Protein AF-A0A959XL73-F1 (afdb_monomer_lite)

Radius of gyration: 40.63 Å; chains: 1; bounding box: 77×22×110 Å

Foldseek 3Di:
DEDACDPQFPGHDPPHPHYPPPGAHEDCCDPQFPGHDPRHPYHPPPGQHADACDPQFPGHDPSHPYHPVNGHNPPLEDACDPQFPGHDPSRPHYPPNGAHADDCDPQFPRHDPRGPYHPVPGHNPLQPPLQCPVPPQANEVVSVVQLVVCAQPAADHSQPSVPPRGSYVVSVVVSVVRHGDGRD

Sequence (184 aa):
CAGCTDSSACNFNSIATLEDGSCTYPGCTDSTACNYNSTAGCDDGSCIAAGCTNSTACNYNAAAGCDDGSCEFVSCAGCTDSSACNFNSIATLEDGSCTYPGCMDSTACNYDSTAACDDGSCEFTSCVCLGDFDFSGNIDVQDLLIFLGNYGCTGTCLGDLNNDGVTNAADMLMFLGLFGQSCN

Structure (mmCIF, N/CA/C/O backbone):
data_AF-A0A959XL73-F1
#
_entry.id   AF-A0A959XL73-F1
#
loop_
_atom_site.group_PDB
_atom_site.id
_atom_site.type_symbol
_atom_site.label_atom_id
_atom_site.label_alt_id
_atom_site.label_comp_id
_atom_site.label_asym_id
_atom_site.label_entity_id
_atom_site.label_seq_id
_atom_site.pdbx_PDB_ins_code
_atom_site.Cartn_x
_atom_site.Cartn_y
_atom_site.Cartn_z
_atom_site.occupancy
_atom_site.B_iso_or_equiv
_atom_site.auth_seq_id
_atom_site.auth_comp_id
_atom_site.auth_asym_id
_atom_site.auth_atom_id
_atom_site.pdbx_PDB_model_num
ATOM 1 N N . CYS A 1 1 ? 33.927 6.990 -60.243 1.00 81.50 1 CYS A N 1
ATOM 2 C CA . CYS A 1 1 ? 33.135 7.939 -59.429 1.00 81.50 1 CYS A CA 1
ATOM 3 C C . CYS A 1 1 ? 33.606 7.849 -57.983 1.00 81.50 1 CYS A C 1
ATOM 5 O O . CYS A 1 1 ? 34.061 6.772 -57.605 1.00 81.50 1 CYS A O 1
ATOM 7 N N . ALA A 1 2 ? 33.557 8.946 -57.224 1.00 92.25 2 ALA A N 1
ATOM 8 C CA . ALA A 1 2 ? 33.875 8.935 -55.795 1.00 92.25 2 ALA A CA 1
ATOM 9 C C . ALA A 1 2 ? 32.629 8.547 -54.972 1.00 92.25 2 ALA A C 1
ATOM 11 O O . ALA A 1 2 ? 31.513 8.816 -55.426 1.00 92.25 2 ALA A O 1
ATOM 12 N N . GLY A 1 3 ? 32.815 7.862 -53.846 1.00 94.69 3 GLY A N 1
ATOM 13 C CA . GLY A 1 3 ? 31.748 7.391 -52.954 1.00 94.69 3 GLY A CA 1
ATOM 14 C C . GLY A 1 3 ? 32.263 6.342 -51.965 1.00 94.69 3 GLY A C 1
ATOM 15 O O . GLY A 1 3 ? 33.412 5.918 -52.081 1.00 94.69 3 GLY A O 1
ATOM 16 N N . CYS A 1 4 ? 31.412 5.888 -51.041 1.00 96.75 4 CYS A N 1
ATOM 17 C CA . CYS A 1 4 ? 31.776 4.825 -50.103 1.00 96.75 4 CYS A CA 1
ATOM 18 C C . CYS A 1 4 ? 32.044 3.491 -50.826 1.00 96.75 4 CYS A C 1
ATOM 20 O O . CYS A 1 4 ? 31.161 2.969 -51.516 1.00 96.75 4 CYS A O 1
ATOM 22 N N . THR A 1 5 ? 33.245 2.930 -50.667 1.00 96.00 5 THR A N 1
ATOM 23 C CA . THR A 1 5 ? 33.665 1.640 -51.257 1.00 96.00 5 THR A CA 1
ATOM 24 C C . THR A 1 5 ? 33.693 0.487 -50.241 1.00 96.00 5 THR A C 1
ATOM 26 O O . THR A 1 5 ? 33.908 -0.660 -50.635 1.00 96.00 5 THR A O 1
ATOM 29 N N . ASP A 1 6 ? 33.406 0.744 -48.959 1.00 95.94 6 ASP A N 1
ATOM 30 C CA . ASP A 1 6 ? 33.273 -0.291 -47.927 1.00 95.94 6 ASP A CA 1
ATOM 31 C C . ASP A 1 6 ? 31.924 -1.027 -48.030 1.00 95.94 6 ASP A C 1
ATOM 33 O O . ASP A 1 6 ? 30.863 -0.447 -47.813 1.00 95.94 6 ASP A O 1
ATOM 37 N N . SER A 1 7 ? 31.961 -2.333 -48.319 1.00 95.44 7 SER A N 1
ATOM 38 C CA . SER A 1 7 ? 30.770 -3.189 -48.441 1.00 95.44 7 SER A CA 1
ATOM 39 C C . SER A 1 7 ? 29.967 -3.380 -47.149 1.00 95.44 7 SER A C 1
ATOM 41 O O . SER A 1 7 ? 28.844 -3.874 -47.207 1.00 95.44 7 SER A O 1
ATOM 43 N N . SER A 1 8 ? 30.543 -3.047 -45.992 1.00 94.75 8 SER A N 1
ATOM 44 C CA . SER A 1 8 ? 29.868 -3.098 -44.690 1.00 94.75 8 SER A CA 1
ATOM 45 C C . SER A 1 8 ? 29.130 -1.801 -44.338 1.00 94.75 8 SER A C 1
ATOM 47 O O . SER A 1 8 ? 28.352 -1.783 -43.385 1.00 94.75 8 SER A O 1
ATOM 49 N N . ALA A 1 9 ? 29.343 -0.725 -45.102 1.00 96.50 9 ALA A N 1
ATOM 50 C CA . ALA A 1 9 ? 28.687 0.556 -44.886 1.00 96.50 9 ALA A CA 1
ATOM 51 C C . ALA A 1 9 ? 27.252 0.573 -45.438 1.00 96.50 9 ALA A C 1
ATOM 53 O O . ALA A 1 9 ? 26.938 -0.012 -46.476 1.00 96.50 9 ALA A O 1
ATOM 54 N N . CYS A 1 10 ? 26.383 1.335 -44.780 1.00 96.44 10 CYS A N 1
ATOM 55 C CA . CYS A 1 10 ? 24.978 1.505 -45.146 1.00 96.44 10 CYS A CA 1
ATOM 56 C C . CYS A 1 10 ? 24.791 2.161 -46.520 1.00 96.44 10 CYS A C 1
ATOM 58 O O . CYS A 1 10 ? 23.829 1.879 -47.230 1.00 96.44 10 CYS A O 1
ATOM 60 N N . ASN A 1 11 ? 25.709 3.050 -46.899 1.00 95.31 11 ASN A N 1
ATOM 61 C CA . ASN A 1 11 ? 25.710 3.759 -48.175 1.00 95.31 11 ASN A CA 1
ATOM 62 C C . ASN A 1 11 ? 26.761 3.211 -49.155 1.00 95.31 11 ASN A C 1
ATOM 64 O O . ASN A 1 11 ? 27.248 3.961 -50.006 1.00 95.31 11 ASN A O 1
ATOM 68 N N . PHE A 1 12 ? 27.104 1.920 -49.045 1.00 96.25 12 PHE A N 1
ATOM 69 C CA . PHE A 1 12 ? 28.017 1.252 -49.969 1.00 96.25 12 PHE A CA 1
ATOM 70 C C . PHE A 1 12 ? 27.602 1.467 -51.429 1.00 96.25 12 PHE A C 1
ATOM 72 O O . PHE A 1 12 ? 26.469 1.189 -51.833 1.00 96.25 12 PHE A O 1
ATOM 79 N N . ASN A 1 13 ? 28.552 1.915 -52.247 1.00 95.81 13 ASN A N 1
ATOM 80 C CA . ASN A 1 13 ? 28.351 2.136 -53.665 1.00 95.81 13 ASN A CA 1
ATOM 81 C C . ASN A 1 13 ? 29.238 1.195 -54.493 1.00 95.81 13 ASN A C 1
ATOM 83 O O . ASN A 1 13 ? 30.419 1.453 -54.709 1.00 95.81 13 ASN A O 1
ATOM 87 N N . SER A 1 14 ? 28.631 0.146 -55.052 1.00 95.62 14 SER A N 1
ATOM 88 C CA . SER A 1 14 ? 29.331 -0.856 -55.876 1.00 95.62 14 SER A CA 1
ATOM 89 C C . SER A 1 14 ? 29.999 -0.317 -57.152 1.00 95.62 14 SER A C 1
ATOM 91 O O . SER A 1 14 ? 30.824 -1.014 -57.740 1.00 95.62 14 SER A O 1
ATOM 93 N N . ILE A 1 15 ? 29.669 0.906 -57.589 1.00 94.19 15 ILE A N 1
ATOM 94 C CA . ILE A 1 15 ? 30.305 1.570 -58.740 1.00 94.19 15 ILE A CA 1
ATOM 95 C C . ILE A 1 15 ? 31.307 2.664 -58.327 1.00 94.19 15 ILE A C 1
ATOM 97 O O . ILE A 1 15 ? 31.910 3.309 -59.194 1.00 94.19 15 ILE A O 1
ATOM 101 N N . ALA A 1 16 ? 31.481 2.913 -57.025 1.00 94.12 16 ALA A N 1
ATOM 102 C CA . ALA A 1 16 ? 32.514 3.810 -56.526 1.00 94.12 16 ALA A CA 1
ATOM 103 C C . ALA A 1 16 ? 33.889 3.136 -56.634 1.00 94.12 16 ALA A C 1
ATOM 105 O O . ALA A 1 16 ? 34.069 1.969 -56.302 1.00 94.12 16 ALA A O 1
ATOM 106 N N . THR A 1 17 ? 34.869 3.885 -57.137 1.00 92.75 17 THR A N 1
ATOM 107 C CA . THR A 1 17 ? 36.252 3.408 -57.334 1.00 92.75 17 THR A CA 1
ATOM 108 C C . THR A 1 17 ? 37.264 4.231 -56.537 1.0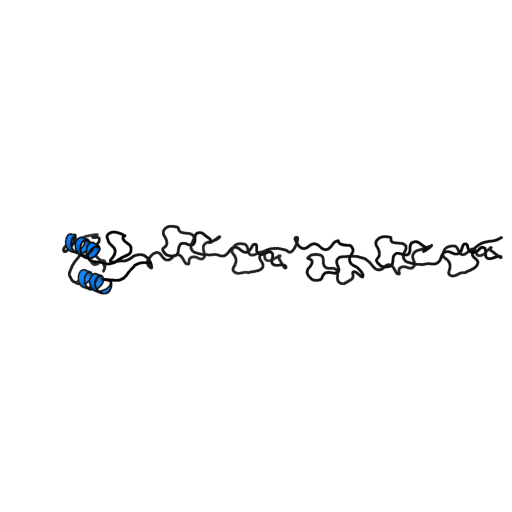0 92.75 17 THR A C 1
ATOM 110 O O . THR A 1 17 ? 38.463 3.990 -56.638 1.00 92.75 17 THR A O 1
ATOM 113 N N . LEU A 1 18 ? 36.796 5.254 -55.818 1.00 94.25 18 LEU A N 1
ATOM 114 C CA . LEU A 1 18 ? 37.594 6.159 -55.001 1.00 94.25 18 LEU A CA 1
ATOM 115 C C . LEU A 1 18 ? 36.801 6.483 -53.732 1.00 94.25 18 LEU A C 1
ATOM 117 O O . LEU A 1 18 ? 35.726 7.072 -53.837 1.00 94.25 18 LEU A O 1
ATOM 121 N N . GLU A 1 19 ? 37.350 6.122 -52.573 1.00 95.75 19 GLU A N 1
ATOM 122 C CA . GLU A 1 19 ? 36.799 6.498 -51.267 1.00 95.75 19 GLU A CA 1
ATOM 123 C C . GLU A 1 19 ? 36.799 8.015 -51.085 1.00 95.75 19 GLU A C 1
ATOM 125 O O . GLU A 1 19 ? 37.829 8.667 -51.274 1.00 95.75 19 GLU A O 1
ATOM 130 N N . ASP A 1 20 ? 35.657 8.571 -50.688 1.00 95.31 20 ASP A N 1
ATOM 131 C CA . ASP A 1 20 ? 35.490 10.002 -50.402 1.00 95.31 20 ASP A CA 1
ATOM 132 C C . ASP A 1 20 ? 35.226 10.308 -48.920 1.00 95.31 20 ASP A C 1
ATOM 134 O O . ASP A 1 20 ? 35.016 11.465 -48.556 1.00 95.31 20 ASP A O 1
ATOM 138 N N . GLY A 1 21 ? 35.254 9.285 -48.059 1.00 92.81 21 GLY A N 1
ATOM 139 C CA . GLY A 1 21 ? 34.979 9.423 -46.629 1.00 92.81 21 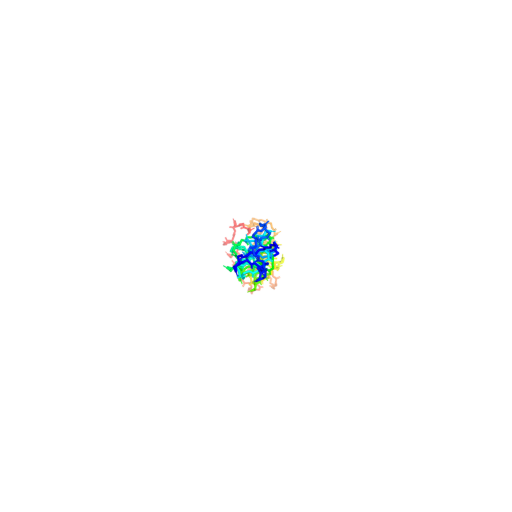GLY A CA 1
ATOM 140 C C . GLY A 1 21 ? 33.497 9.602 -46.292 1.00 92.81 21 GLY A C 1
ATOM 141 O O . GLY A 1 21 ? 33.181 9.912 -45.147 1.00 92.81 21 GLY A O 1
ATOM 142 N N . SER A 1 22 ? 32.585 9.403 -47.251 1.00 94.12 22 SER A N 1
ATOM 143 C CA . SER A 1 22 ? 31.138 9.498 -47.020 1.00 94.12 22 SER A CA 1
ATOM 144 C C . SER A 1 22 ? 30.527 8.277 -46.325 1.00 94.12 22 SER A C 1
ATOM 146 O O . SER A 1 22 ? 29.327 8.296 -46.059 1.00 94.12 22 SER A O 1
ATOM 148 N N . CYS A 1 23 ? 31.295 7.215 -46.053 1.00 95.44 23 CYS A N 1
ATOM 149 C CA . CYS A 1 23 ? 30.774 5.981 -45.462 1.00 95.44 23 CYS A CA 1
ATOM 150 C C . CYS A 1 23 ? 30.049 6.231 -44.133 1.00 95.44 23 CYS A C 1
ATOM 152 O O . CYS A 1 23 ? 30.618 6.787 -43.193 1.00 95.44 23 CYS A O 1
ATOM 154 N N . THR A 1 24 ? 28.807 5.765 -44.045 1.00 96.06 24 THR A N 1
ATOM 155 C CA . THR A 1 24 ? 28.037 5.684 -42.805 1.00 96.06 24 THR A CA 1
ATOM 156 C C . THR A 1 24 ? 27.865 4.221 -42.428 1.00 96.06 24 THR A C 1
ATOM 158 O O . THR A 1 24 ? 27.573 3.379 -43.278 1.00 96.06 24 THR A O 1
ATOM 161 N N . TYR A 1 25 ? 28.080 3.897 -41.156 1.00 96.69 25 TYR A N 1
ATOM 162 C CA . TYR A 1 25 ? 28.091 2.511 -40.690 1.00 96.69 25 TYR A CA 1
ATOM 163 C C . TYR A 1 25 ? 26.795 2.146 -39.964 1.00 96.69 25 TYR A C 1
ATOM 165 O O . TYR A 1 25 ? 26.103 3.046 -39.469 1.00 96.69 25 TYR A O 1
ATOM 173 N N . PRO A 1 26 ? 26.458 0.846 -39.906 1.00 97.31 26 PRO A N 1
ATOM 174 C CA . PRO A 1 26 ? 25.305 0.381 -39.154 1.00 97.31 26 PRO A CA 1
ATOM 175 C C . PRO A 1 26 ? 25.439 0.668 -37.651 1.00 97.31 26 PRO A C 1
ATOM 177 O O . PRO A 1 26 ? 26.544 0.730 -37.107 1.00 97.31 26 PRO A O 1
ATOM 180 N N . GLY A 1 27 ? 24.306 0.856 -36.986 1.00 97.44 27 GLY A N 1
ATOM 181 C CA . GLY A 1 27 ? 24.195 1.042 -35.541 1.00 97.44 27 GLY A CA 1
ATOM 182 C C . GLY A 1 27 ? 22.758 1.382 -35.163 1.00 97.44 27 GLY A C 1
ATOM 183 O O . GLY A 1 27 ? 21.941 1.644 -36.041 1.00 97.44 27 GLY A O 1
ATOM 184 N N . CYS A 1 28 ? 22.439 1.430 -33.871 1.00 97.94 28 CYS A N 1
ATOM 185 C CA . CYS A 1 28 ? 21.073 1.738 -33.461 1.00 97.94 28 CYS A CA 1
ATOM 186 C C . CYS A 1 28 ? 20.641 3.153 -33.889 1.00 97.94 28 CYS A C 1
ATOM 188 O O . CYS A 1 28 ? 21.206 4.151 -33.432 1.00 97.94 28 CYS A O 1
ATOM 190 N N . THR A 1 29 ? 19.603 3.241 -34.724 1.00 97.19 29 THR A N 1
ATOM 191 C CA . THR A 1 29 ? 19.049 4.519 -35.207 1.00 97.19 29 THR A CA 1
ATOM 192 C C . THR A 1 29 ? 17.834 5.008 -34.415 1.00 97.19 29 THR A C 1
ATOM 194 O O . THR A 1 29 ? 17.337 6.100 -34.684 1.00 97.19 29 THR A O 1
ATOM 197 N N . ASP A 1 30 ? 17.326 4.221 -33.462 1.00 96.38 30 ASP A N 1
ATOM 198 C CA . ASP A 1 30 ? 16.198 4.619 -32.613 1.00 96.38 30 ASP A CA 1
ATOM 199 C C . ASP A 1 30 ? 16.662 5.604 -31.534 1.00 96.38 30 ASP A C 1
ATOM 201 O O . ASP A 1 30 ? 17.424 5.246 -30.639 1.00 96.38 30 ASP A O 1
ATOM 205 N N . SER A 1 31 ? 16.177 6.847 -31.597 1.00 95.62 31 SER A N 1
ATOM 206 C CA . SER A 1 31 ? 16.530 7.911 -30.648 1.00 95.62 31 SER A CA 1
ATOM 207 C C . SER A 1 31 ? 16.072 7.665 -29.210 1.00 95.62 31 SER A C 1
ATOM 209 O O . SER A 1 31 ? 16.502 8.385 -28.312 1.00 95.62 31 SER A O 1
ATOM 211 N N . THR A 1 32 ? 15.169 6.707 -28.995 1.00 93.75 32 THR A N 1
ATOM 212 C CA . THR A 1 32 ? 14.668 6.327 -27.668 1.00 93.75 32 THR A CA 1
ATOM 213 C C . THR A 1 32 ? 15.428 5.147 -27.060 1.00 93.75 32 THR A C 1
ATOM 215 O O . THR A 1 32 ? 15.257 4.857 -25.880 1.00 93.75 32 THR A O 1
ATOM 218 N N . ALA A 1 33 ? 16.291 4.481 -27.832 1.00 96.44 33 ALA A N 1
ATOM 219 C CA . ALA A 1 33 ? 17.076 3.350 -27.361 1.00 96.44 33 ALA A CA 1
ATOM 220 C C . ALA A 1 33 ? 18.297 3.785 -26.536 1.00 96.44 33 ALA A C 1
ATOM 222 O O . ALA A 1 33 ? 18.928 4.815 -26.782 1.00 96.44 33 ALA A O 1
ATOM 223 N N . CYS A 1 34 ? 18.704 2.932 -25.599 1.00 96.69 34 CYS A N 1
ATOM 224 C CA . CYS A 1 34 ? 19.805 3.193 -24.670 1.00 96.69 34 CYS A CA 1
ATOM 225 C C . CYS A 1 34 ? 21.169 3.361 -25.346 1.00 96.69 34 CYS A C 1
ATOM 227 O O . CYS A 1 34 ? 22.053 4.041 -24.831 1.00 96.69 34 CYS A O 1
ATOM 229 N N . ASN A 1 35 ? 21.353 2.711 -26.491 1.00 96.25 35 ASN A N 1
ATOM 230 C CA . ASN A 1 35 ? 22.566 2.751 -27.298 1.00 96.25 35 ASN A CA 1
ATOM 231 C C . ASN A 1 35 ? 22.352 3.505 -28.617 1.00 96.25 35 ASN A C 1
ATOM 233 O O . ASN A 1 35 ? 23.039 3.206 -29.596 1.00 96.25 35 ASN A O 1
ATOM 237 N N . TYR A 1 36 ? 21.413 4.459 -28.648 1.00 97.00 36 TYR A N 1
ATOM 238 C CA . TYR A 1 36 ? 21.198 5.320 -29.805 1.00 97.00 36 TYR A CA 1
ATOM 239 C C . TYR A 1 36 ? 22.520 5.908 -30.309 1.00 97.00 36 TYR A C 1
ATOM 241 O O . TYR A 1 36 ? 23.260 6.563 -29.568 1.00 97.00 36 TYR A O 1
ATOM 249 N N . ASN A 1 37 ? 22.795 5.707 -31.594 1.00 97.31 37 ASN A N 1
ATOM 250 C CA . ASN A 1 37 ? 23.939 6.281 -32.271 1.00 97.31 37 ASN A CA 1
ATOM 251 C C . ASN A 1 37 ? 23.459 7.267 -33.339 1.00 97.31 37 ASN A C 1
ATOM 253 O O . ASN A 1 37 ? 23.077 6.883 -34.441 1.00 97.31 37 ASN A O 1
ATOM 257 N N . SER A 1 38 ? 23.575 8.563 -33.047 1.00 96.88 38 SER A N 1
ATOM 258 C CA . SER A 1 38 ? 23.193 9.639 -33.971 1.00 96.88 38 SER A CA 1
ATOM 259 C C . SER A 1 38 ? 24.029 9.712 -35.254 1.00 96.88 38 SER A C 1
ATOM 261 O O . SER A 1 38 ? 23.672 10.448 -36.172 1.00 96.88 38 SER A O 1
ATOM 263 N N . THR A 1 39 ? 25.139 8.973 -35.322 1.00 95.00 39 THR A N 1
ATOM 264 C CA . THR A 1 39 ? 26.005 8.875 -36.507 1.00 95.00 39 THR A CA 1
ATOM 265 C C . THR A 1 39 ? 25.756 7.613 -37.341 1.00 95.00 39 THR A C 1
ATOM 267 O O . THR A 1 39 ? 26.362 7.466 -38.403 1.00 95.00 39 THR A O 1
ATOM 270 N N . ALA A 1 40 ? 24.876 6.710 -36.891 1.00 96.56 40 ALA A N 1
ATOM 271 C CA . ALA A 1 40 ? 24.534 5.498 -37.629 1.00 96.56 40 ALA A CA 1
ATOM 272 C C . ALA A 1 40 ? 23.791 5.827 -38.936 1.00 96.56 40 ALA A C 1
ATOM 274 O O . ALA A 1 40 ? 22.888 6.664 -38.968 1.00 96.56 40 ALA A O 1
ATOM 275 N N . GLY A 1 41 ? 24.178 5.160 -40.026 1.00 95.19 41 GLY A N 1
ATOM 276 C CA . GLY A 1 41 ? 23.576 5.348 -41.352 1.00 95.19 41 GLY A CA 1
ATOM 277 C C . GLY A 1 41 ? 22.358 4.468 -41.627 1.00 95.19 41 GLY A C 1
ATOM 278 O O . GLY A 1 41 ? 21.573 4.764 -42.527 1.00 95.19 41 GLY A O 1
ATOM 279 N N . CYS A 1 42 ? 22.226 3.372 -40.887 1.00 95.81 42 CYS A N 1
ATOM 280 C CA . CYS A 1 42 ? 21.158 2.390 -40.987 1.00 95.81 42 CYS A CA 1
ATOM 281 C C . CYS A 1 42 ? 21.117 1.555 -39.705 1.00 95.81 42 CYS A C 1
ATOM 283 O O . CYS A 1 42 ? 22.142 1.398 -39.040 1.00 95.81 42 CYS A O 1
ATOM 285 N N . ASP A 1 43 ? 19.937 1.033 -39.377 1.00 97.38 43 ASP A N 1
ATOM 286 C CA . ASP A 1 43 ? 19.750 0.183 -38.205 1.00 97.38 43 ASP A CA 1
ATOM 287 C C . ASP A 1 43 ? 20.394 -1.193 -38.408 1.00 97.38 43 ASP A C 1
ATOM 289 O O . ASP A 1 43 ? 20.224 -1.825 -39.454 1.00 97.38 43 ASP A O 1
ATOM 293 N N . ASP A 1 44 ? 21.115 -1.661 -37.394 1.00 96.44 44 ASP A N 1
ATOM 294 C CA . ASP A 1 44 ? 21.707 -3.000 -37.338 1.00 96.44 44 ASP A CA 1
ATOM 295 C C . ASP A 1 44 ? 20.935 -3.959 -36.419 1.00 96.44 44 ASP A C 1
ATOM 297 O O . ASP A 1 44 ? 21.334 -5.113 -36.253 1.00 96.44 44 ASP A O 1
ATOM 301 N N . GLY A 1 45 ? 19.833 -3.497 -35.819 1.00 95.81 45 GLY A N 1
ATOM 302 C CA . GLY A 1 45 ? 19.044 -4.267 -34.862 1.00 95.81 45 GLY A CA 1
ATOM 303 C C . GLY A 1 45 ? 19.706 -4.394 -33.488 1.00 95.81 45 GLY A C 1
ATOM 304 O O . GLY A 1 45 ? 19.239 -5.180 -32.664 1.00 95.81 45 GLY A O 1
ATOM 305 N N . SER A 1 46 ? 20.778 -3.638 -33.216 1.00 96.00 46 SER A N 1
ATOM 306 C CA . SER A 1 46 ? 21.442 -3.613 -31.906 1.00 96.00 46 SER A CA 1
ATOM 307 C C . SER A 1 46 ? 20.715 -2.756 -30.871 1.00 96.00 46 SER A C 1
ATOM 309 O O . SER A 1 46 ? 21.176 -2.686 -29.731 1.00 96.00 46 SER A O 1
ATOM 311 N N . CYS A 1 47 ? 19.621 -2.080 -31.237 1.00 96.69 47 CYS A N 1
ATOM 312 C CA . CYS A 1 47 ? 18.901 -1.184 -30.341 1.00 96.69 47 CYS A CA 1
ATOM 313 C C . CYS A 1 47 ? 18.477 -1.879 -29.042 1.00 96.69 47 CYS A C 1
ATOM 315 O O . CYS A 1 47 ? 17.744 -2.868 -29.033 1.00 96.69 47 CYS A O 1
ATOM 317 N N . ILE A 1 48 ? 18.930 -1.317 -27.928 1.00 96.12 48 ILE A N 1
ATOM 318 C CA . ILE A 1 48 ? 18.582 -1.737 -26.580 1.00 96.12 48 ILE A CA 1
ATOM 319 C C . ILE A 1 48 ? 17.395 -0.890 -26.140 1.00 96.12 48 ILE A C 1
ATOM 321 O O . ILE A 1 48 ? 17.520 0.327 -25.984 1.00 96.12 48 ILE A O 1
ATOM 325 N N . ALA A 1 49 ? 16.249 -1.539 -25.943 1.00 95.75 49 ALA A N 1
ATOM 326 C CA . ALA A 1 49 ? 15.037 -0.870 -25.496 1.00 95.75 49 ALA A CA 1
ATOM 327 C C . ALA A 1 49 ? 15.258 -0.183 -24.140 1.00 95.75 49 ALA A C 1
ATOM 329 O O . ALA A 1 49 ? 15.820 -0.773 -23.209 1.00 95.75 49 ALA A O 1
ATOM 330 N N . ALA A 1 50 ? 14.794 1.058 -24.042 1.00 96.75 50 ALA A N 1
ATOM 331 C CA . ALA A 1 50 ? 14.686 1.764 -22.779 1.00 96.75 50 ALA A CA 1
ATOM 332 C C . ALA A 1 50 ? 13.352 1.428 -22.090 1.00 96.75 50 ALA A C 1
ATOM 334 O O . ALA A 1 50 ? 12.429 0.888 -22.707 1.00 96.75 50 ALA A O 1
ATOM 335 N N . GLY A 1 51 ? 13.274 1.692 -20.793 1.00 97.56 51 GLY A N 1
ATOM 336 C CA . GLY A 1 51 ? 12.081 1.464 -19.985 1.00 97.56 51 GLY A CA 1
ATOM 337 C C . GLY A 1 51 ? 12.406 1.560 -18.502 1.00 97.56 51 GLY A C 1
ATOM 338 O O . GLY A 1 51 ? 13.568 1.686 -18.126 1.00 97.56 51 GLY A O 1
ATOM 339 N N . CYS A 1 52 ? 11.402 1.445 -17.638 1.00 98.12 52 CYS A N 1
ATOM 340 C CA . CYS A 1 52 ? 11.651 1.529 -16.206 1.00 98.12 52 CYS A CA 1
ATOM 341 C C . CYS A 1 52 ? 12.553 0.388 -15.698 1.00 98.12 52 CYS A C 1
ATOM 343 O O . CYS A 1 52 ? 12.158 -0.780 -15.690 1.00 98.12 52 CYS A O 1
ATOM 345 N N . THR A 1 53 ? 13.739 0.730 -15.189 1.00 97.62 53 THR A N 1
ATOM 346 C CA . THR A 1 53 ? 14.686 -0.246 -14.616 1.00 97.62 53 THR A CA 1
ATOM 347 C C . THR A 1 53 ? 14.561 -0.400 -13.100 1.00 97.62 53 THR A C 1
ATOM 349 O O . THR A 1 53 ? 15.274 -1.209 -12.505 1.00 97.62 53 THR A O 1
ATOM 352 N N . ASN A 1 54 ? 13.696 0.379 -12.446 1.00 97.12 54 ASN A N 1
ATOM 353 C CA . ASN A 1 54 ? 13.493 0.289 -11.004 1.00 97.12 54 ASN A CA 1
ATOM 354 C C . ASN A 1 54 ? 12.547 -0.872 -10.662 1.00 97.12 54 ASN A C 1
ATOM 356 O O . ASN A 1 54 ? 11.368 -0.824 -10.995 1.00 97.12 54 ASN A O 1
ATOM 360 N N . SER A 1 55 ? 13.050 -1.883 -9.951 1.00 95.88 55 SER A N 1
ATOM 361 C CA . SER A 1 55 ? 12.283 -3.077 -9.573 1.00 95.88 55 SER A CA 1
ATOM 362 C C . SER A 1 55 ? 11.148 -2.829 -8.580 1.00 95.88 55 SER A C 1
ATOM 364 O O . SER A 1 55 ? 10.327 -3.721 -8.385 1.00 95.88 55 SER A O 1
ATOM 366 N N . THR A 1 56 ? 11.084 -1.653 -7.948 1.00 94.00 56 THR A N 1
ATOM 367 C CA . THR A 1 56 ? 9.968 -1.272 -7.069 1.00 94.00 56 THR A CA 1
ATOM 368 C C . THR A 1 56 ? 8.878 -0.485 -7.794 1.00 94.00 56 THR A C 1
ATOM 370 O O . THR A 1 56 ? 7.875 -0.145 -7.174 1.00 94.00 56 THR A O 1
ATOM 373 N N . ALA A 1 57 ? 9.071 -0.150 -9.073 1.00 97.00 57 ALA A N 1
ATOM 374 C CA . ALA A 1 57 ? 8.056 0.516 -9.876 1.00 97.00 57 ALA A CA 1
ATOM 375 C C . ALA A 1 57 ? 7.010 -0.483 -10.372 1.00 97.00 57 ALA A C 1
ATOM 377 O O . ALA A 1 57 ? 7.311 -1.631 -10.700 1.00 97.00 57 ALA A O 1
ATOM 378 N N . CYS A 1 58 ? 5.779 -0.013 -10.494 1.00 96.62 58 CYS A N 1
ATOM 379 C CA . CYS A 1 58 ? 4.641 -0.803 -10.942 1.00 96.62 58 CYS A CA 1
ATOM 380 C C . CYS A 1 58 ? 4.757 -1.225 -12.417 1.00 96.62 58 CYS A C 1
ATOM 382 O O . CYS A 1 58 ? 4.269 -2.285 -12.805 1.00 96.62 58 CYS A O 1
ATOM 384 N N . ASN A 1 59 ? 5.468 -0.443 -13.231 1.00 96.75 59 ASN A N 1
ATOM 385 C CA . ASN A 1 59 ? 5.772 -0.741 -14.629 1.00 96.75 59 ASN A CA 1
ATOM 386 C C . ASN A 1 59 ? 7.222 -1.212 -14.848 1.00 96.75 59 ASN A C 1
ATOM 388 O O . ASN A 1 59 ? 7.768 -1.021 -15.938 1.00 96.75 59 ASN A O 1
ATOM 392 N N . TYR A 1 60 ? 7.855 -1.802 -13.827 1.00 97.06 60 TYR A N 1
ATOM 393 C CA . TYR A 1 60 ? 9.206 -2.350 -13.943 1.00 97.06 60 TYR A CA 1
ATOM 394 C C . TYR A 1 60 ? 9.344 -3.275 -15.159 1.00 97.06 60 TYR A C 1
ATOM 396 O O . TYR A 1 60 ? 8.585 -4.232 -15.332 1.00 97.06 60 TYR A O 1
ATOM 404 N N . ASN A 1 61 ? 10.365 -3.022 -15.975 1.00 97.12 61 ASN A N 1
ATOM 405 C CA . ASN A 1 61 ? 10.699 -3.834 -17.131 1.00 97.12 61 ASN A CA 1
ATOM 406 C C . ASN A 1 61 ? 12.113 -4.410 -16.987 1.00 97.12 61 ASN A C 1
ATOM 408 O O . ASN A 1 61 ? 13.110 -3.736 -17.234 1.00 97.12 61 ASN A O 1
ATOM 412 N N . ALA A 1 62 ? 12.202 -5.701 -16.661 1.00 96.75 62 ALA A N 1
ATOM 413 C CA . ALA A 1 62 ? 13.479 -6.406 -16.532 1.00 96.75 62 ALA A CA 1
ATOM 414 C C . ALA A 1 62 ? 14.279 -6.514 -17.847 1.00 96.75 62 ALA A C 1
ATOM 416 O O . ALA A 1 62 ? 15.467 -6.827 -17.807 1.00 96.75 62 ALA A O 1
ATOM 417 N N . ALA A 1 63 ? 13.644 -6.283 -19.001 1.00 95.06 63 ALA A N 1
ATOM 418 C CA . ALA A 1 63 ? 14.304 -6.273 -20.304 1.00 95.06 63 ALA A CA 1
ATOM 419 C C . ALA A 1 63 ? 14.821 -4.882 -20.716 1.00 95.06 63 ALA A C 1
ATOM 421 O O . ALA A 1 63 ? 15.498 -4.778 -21.739 1.00 95.06 63 ALA A O 1
ATOM 422 N N . ALA A 1 64 ? 14.516 -3.823 -19.956 1.00 96.69 64 ALA A N 1
ATOM 423 C CA . ALA A 1 64 ? 15.024 -2.483 -20.232 1.00 96.69 64 ALA A CA 1
ATOM 424 C C . ALA A 1 64 ? 16.530 -2.400 -19.938 1.00 96.69 64 ALA A C 1
ATOM 426 O O . ALA A 1 64 ? 16.993 -2.817 -18.876 1.00 96.69 64 ALA A O 1
ATOM 427 N N . GLY A 1 65 ? 17.304 -1.847 -20.876 1.00 95.56 65 GLY A N 1
ATOM 428 C CA . GLY A 1 65 ? 18.753 -1.685 -20.706 1.00 95.56 65 GLY A CA 1
ATOM 429 C C . GLY A 1 65 ? 19.176 -0.374 -20.043 1.00 95.56 65 GLY A C 1
ATOM 430 O O . GLY A 1 65 ? 20.329 -0.235 -19.638 1.00 95.56 65 GLY A O 1
ATOM 431 N N . CYS A 1 66 ? 18.262 0.586 -19.940 1.00 96.19 66 CYS A N 1
ATOM 432 C CA . CYS A 1 66 ? 18.448 1.868 -19.276 1.00 96.19 66 CYS A CA 1
ATOM 433 C C . CYS A 1 66 ? 17.088 2.453 -18.900 1.00 96.19 66 CYS A C 1
ATOM 435 O O . CYS A 1 66 ? 16.081 2.159 -19.549 1.00 96.19 66 CYS A O 1
ATOM 437 N N . ASP A 1 67 ? 17.098 3.288 -17.863 1.00 97.19 67 ASP A N 1
ATOM 438 C CA . ASP A 1 67 ? 15.921 4.022 -17.420 1.00 97.19 67 ASP A CA 1
ATOM 439 C C . ASP A 1 67 ? 15.588 5.151 -18.400 1.00 97.19 67 ASP A C 1
ATOM 441 O O . ASP A 1 67 ? 16.444 5.980 -18.720 1.00 97.19 67 ASP A O 1
ATOM 445 N N . ASP A 1 68 ? 14.340 5.193 -18.854 1.00 96.00 68 ASP A N 1
ATOM 446 C CA . ASP A 1 68 ? 13.783 6.275 -19.671 1.00 96.00 68 ASP A CA 1
ATOM 447 C C . ASP A 1 68 ? 12.990 7.296 -18.839 1.00 96.00 68 ASP A C 1
ATOM 449 O O . ASP A 1 68 ? 12.414 8.236 -19.390 1.00 96.00 68 ASP A O 1
ATOM 453 N N . GLY A 1 69 ? 12.942 7.124 -17.514 1.00 95.88 69 GLY A N 1
ATOM 454 C CA . GLY A 1 69 ? 12.156 7.963 -16.615 1.00 95.88 69 GLY A CA 1
ATOM 455 C C . GLY A 1 69 ? 10.658 7.654 -16.646 1.00 95.88 69 GLY A C 1
ATOM 456 O O . GLY A 1 69 ? 9.874 8.420 -16.086 1.00 95.88 69 GLY A O 1
ATOM 457 N N . SER A 1 70 ? 10.242 6.547 -17.275 1.00 96.31 70 SER A N 1
ATOM 458 C CA . SER A 1 70 ? 8.842 6.107 -17.303 1.00 96.31 70 SER A CA 1
ATOM 459 C C . SER A 1 70 ? 8.382 5.431 -16.012 1.00 96.31 70 SER A C 1
ATOM 461 O O . SER A 1 70 ? 7.200 5.106 -15.906 1.00 96.31 70 SER A O 1
ATOM 463 N N . CYS A 1 71 ? 9.275 5.184 -15.046 1.00 97.75 71 CYS A N 1
ATOM 464 C CA . CYS A 1 71 ? 8.932 4.511 -13.796 1.00 97.75 71 CYS A CA 1
ATOM 465 C C . CYS A 1 71 ? 7.754 5.182 -13.079 1.00 97.75 71 CYS A C 1
ATOM 467 O O . CYS A 1 71 ? 7.831 6.346 -12.683 1.00 97.75 71 CYS A O 1
ATOM 469 N N . GLU A 1 72 ? 6.685 4.422 -12.860 1.00 96.31 72 GLU A N 1
ATOM 470 C CA . GLU A 1 72 ? 5.515 4.854 -12.105 1.00 96.31 72 GLU A CA 1
ATOM 471 C C . GLU A 1 72 ? 5.275 3.945 -10.898 1.00 96.31 72 GLU A C 1
ATOM 473 O O . GLU A 1 72 ? 5.612 2.761 -10.902 1.00 96.31 72 GLU A O 1
ATOM 478 N N . PHE A 1 73 ? 4.732 4.530 -9.835 1.00 95.62 73 PHE A N 1
ATOM 479 C CA . PHE A 1 73 ? 4.628 3.905 -8.514 1.00 95.62 73 PHE A CA 1
ATOM 480 C C . PHE A 1 73 ? 3.209 3.977 -7.956 1.00 95.62 73 PHE A C 1
ATOM 482 O O . PHE A 1 73 ? 3.034 3.896 -6.749 1.00 95.62 73 PHE A O 1
ATOM 489 N N . VAL A 1 74 ? 2.204 4.222 -8.799 1.00 94.56 74 VAL A N 1
ATOM 490 C CA . VAL A 1 74 ? 0.839 4.509 -8.332 1.00 94.56 74 VAL A CA 1
ATOM 491 C C . VAL A 1 74 ? -0.147 3.461 -8.827 1.00 94.56 74 VAL A C 1
ATOM 493 O O . VAL A 1 74 ? -1.083 3.129 -8.109 1.00 94.56 74 VAL A O 1
ATOM 496 N N . SER A 1 75 ? 0.046 2.897 -10.021 1.00 94.69 75 SER A N 1
ATOM 497 C CA . SER A 1 75 ? -0.950 1.999 -10.623 1.00 94.69 75 SER A CA 1
ATOM 498 C C . SER A 1 75 ? -1.138 0.680 -9.860 1.00 94.69 75 SER A C 1
ATOM 500 O O . SER A 1 75 ? -2.230 0.116 -9.869 1.00 94.69 75 SER A O 1
ATOM 502 N N . CYS A 1 76 ? -0.089 0.215 -9.182 1.00 95.00 76 CYS A N 1
ATOM 503 C CA . CYS A 1 76 ? -0.078 -0.968 -8.323 1.00 95.00 76 CYS A CA 1
ATOM 504 C C . CYS A 1 76 ? -0.022 -0.617 -6.828 1.00 95.00 76 CYS A C 1
ATOM 506 O O . CYS A 1 76 ? 0.200 -1.502 -5.997 1.00 95.00 76 CYS A O 1
ATOM 508 N N . ALA A 1 77 ? -0.180 0.666 -6.493 1.00 97.19 77 ALA A N 1
ATOM 509 C CA . ALA A 1 77 ? -0.148 1.150 -5.127 1.00 97.19 77 ALA A CA 1
ATOM 510 C C . ALA A 1 77 ? -1.523 1.027 -4.461 1.00 97.19 77 ALA A C 1
ATOM 512 O O . ALA A 1 77 ? -2.564 1.222 -5.095 1.00 97.19 77 ALA A O 1
ATOM 513 N N . GLY A 1 78 ? -1.527 0.687 -3.181 1.00 97.62 78 GLY A N 1
ATOM 514 C CA . GLY A 1 78 ? -2.729 0.591 -2.362 1.00 97.62 78 GLY A CA 1
ATOM 515 C C . GLY A 1 78 ? -2.455 -0.201 -1.094 1.00 97.62 78 GLY A C 1
ATOM 516 O O . GLY A 1 78 ? -1.336 -0.651 -0.879 1.00 97.62 78 GLY A O 1
ATOM 517 N N . CYS A 1 79 ? -3.488 -0.409 -0.281 1.00 98.31 79 CYS A N 1
ATOM 518 C CA . CYS A 1 79 ? -3.362 -1.233 0.913 1.00 98.31 79 CYS A CA 1
ATOM 519 C C . CYS A 1 79 ? -3.210 -2.725 0.564 1.00 98.31 79 CYS A C 1
ATOM 521 O O . CYS A 1 79 ? -4.110 -3.321 -0.028 1.00 98.31 79 CYS A O 1
ATOM 523 N N . THR A 1 80 ? -2.104 -3.342 0.967 1.00 97.69 80 THR A N 1
ATOM 524 C CA . THR A 1 80 ? -1.779 -4.763 0.770 1.00 97.69 80 THR A CA 1
ATOM 525 C C . THR A 1 80 ? -2.035 -5.609 2.017 1.00 97.69 80 THR A C 1
ATOM 527 O O . THR A 1 80 ? -1.977 -6.839 1.951 1.00 97.69 80 THR A O 1
ATOM 530 N N . ASP A 1 81 ? -2.370 -4.982 3.147 1.00 98.06 81 ASP A N 1
ATOM 531 C CA . ASP A 1 81 ? -2.755 -5.695 4.361 1.00 98.06 81 ASP A CA 1
ATOM 532 C C . ASP A 1 81 ? -4.173 -6.271 4.237 1.00 98.06 81 ASP A C 1
ATOM 534 O O . ASP A 1 81 ? -5.168 -5.548 4.230 1.00 98.06 81 ASP A O 1
ATOM 538 N N . SER A 1 82 ? -4.270 -7.602 4.185 1.00 97.31 82 SER A N 1
ATOM 539 C CA . SER A 1 82 ? -5.542 -8.334 4.101 1.00 97.31 82 SER A CA 1
ATOM 540 C C . SER A 1 82 ? -6.479 -8.159 5.303 1.00 97.31 82 SER A C 1
ATOM 542 O O . SER A 1 82 ? -7.646 -8.535 5.212 1.00 97.31 82 SER A O 1
ATOM 544 N N . SER A 1 83 ? -5.981 -7.635 6.426 1.00 96.19 83 SER A N 1
ATOM 545 C CA . SER A 1 83 ? -6.782 -7.331 7.617 1.00 96.19 83 SER A CA 1
ATOM 546 C C . SER A 1 83 ? -7.407 -5.932 7.590 1.00 96.19 83 SER A C 1
ATOM 548 O O . SER A 1 83 ? -8.284 -5.641 8.401 1.00 96.19 83 SER A O 1
ATOM 550 N N . ALA A 1 84 ? -6.991 -5.070 6.658 1.00 98.06 84 ALA A N 1
ATOM 551 C CA . ALA A 1 84 ? -7.512 -3.718 6.530 1.00 98.06 84 ALA A CA 1
ATOM 552 C C . ALA A 1 84 ? -8.880 -3.683 5.827 1.00 98.06 84 ALA A C 1
ATOM 554 O O . ALA A 1 84 ? -9.161 -4.445 4.900 1.00 98.06 84 ALA A O 1
ATOM 555 N N . CYS A 1 85 ? 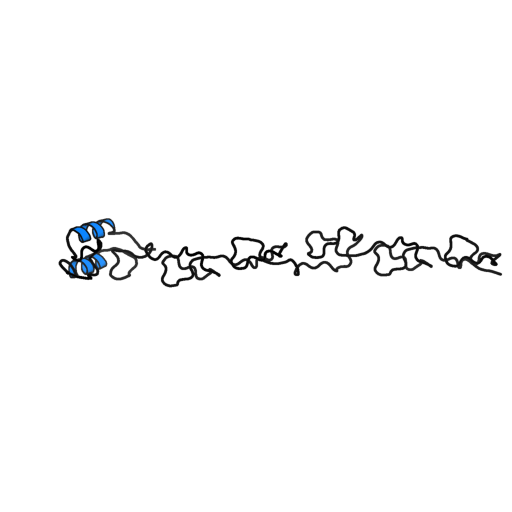-9.712 -2.712 6.202 1.00 97.88 85 CYS A N 1
ATOM 556 C CA . CYS A 1 85 ? -11.037 -2.481 5.621 1.00 97.88 85 CYS A CA 1
ATOM 557 C C . CYS A 1 85 ? -10.992 -2.146 4.124 1.00 97.88 85 CYS A C 1
ATOM 559 O O . CYS A 1 85 ? -11.917 -2.459 3.378 1.00 97.88 85 CYS A O 1
ATOM 561 N N . ASN A 1 86 ? -9.923 -1.484 3.684 1.00 97.62 86 ASN A N 1
ATOM 562 C CA . ASN A 1 86 ? -9.704 -1.055 2.306 1.00 97.62 86 ASN A CA 1
ATOM 563 C C . ASN A 1 86 ? -8.628 -1.892 1.598 1.00 97.62 86 ASN A C 1
ATOM 565 O O . ASN A 1 86 ? -7.982 -1.392 0.675 1.00 97.62 86 ASN A O 1
ATOM 569 N N . PHE A 1 87 ? -8.434 -3.146 2.025 1.00 97.88 87 PHE A N 1
ATOM 570 C CA . PHE A 1 87 ? -7.519 -4.075 1.373 1.00 97.88 87 PHE A CA 1
ATOM 571 C C . PHE A 1 87 ? -7.763 -4.130 -0.140 1.00 97.88 87 PHE A C 1
ATOM 573 O O . PHE A 1 87 ? -8.871 -4.404 -0.615 1.00 97.88 87 PHE A O 1
ATOM 580 N N . ASN A 1 88 ? -6.700 -3.909 -0.906 1.00 97.69 88 ASN A N 1
ATOM 581 C CA . ASN A 1 88 ? -6.701 -3.970 -2.350 1.00 97.69 88 ASN A CA 1
ATOM 582 C C . ASN A 1 88 ? -5.905 -5.192 -2.827 1.00 97.69 88 ASN A C 1
ATOM 584 O O . ASN A 1 88 ? -4.684 -5.165 -2.928 1.00 97.69 88 ASN A O 1
ATOM 588 N N . SER A 1 89 ? -6.620 -6.249 -3.215 1.00 96.62 89 SER A N 1
ATOM 589 C CA . SER A 1 89 ? -6.009 -7.506 -3.682 1.00 96.62 89 SER A CA 1
ATOM 590 C C . SER A 1 89 ? -5.141 -7.400 -4.944 1.00 96.62 89 SER A C 1
ATOM 592 O O . SER A 1 89 ? -4.401 -8.337 -5.236 1.00 96.62 89 SER A O 1
ATOM 594 N N . ILE A 1 90 ? -5.242 -6.303 -5.705 1.00 94.25 90 ILE A N 1
ATOM 595 C CA . ILE A 1 90 ? -4.390 -6.062 -6.880 1.00 94.25 90 ILE A CA 1
ATOM 596 C C . ILE A 1 90 ? -3.214 -5.126 -6.578 1.00 94.25 90 ILE A C 1
ATOM 598 O O . ILE A 1 90 ? -2.351 -4.961 -7.438 1.00 94.25 90 ILE A O 1
ATOM 602 N N . ALA A 1 91 ? -3.170 -4.512 -5.391 1.00 96.44 91 ALA A N 1
ATOM 603 C CA . ALA A 1 91 ? -2.030 -3.709 -4.981 1.00 96.44 91 ALA A CA 1
ATOM 604 C C . ALA A 1 91 ? -0.835 -4.621 -4.676 1.00 96.44 91 ALA A C 1
ATOM 606 O O . ALA A 1 91 ? -0.958 -5.644 -4.003 1.00 96.44 91 ALA A O 1
ATOM 607 N N . THR A 1 92 ? 0.333 -4.238 -5.178 1.00 94.56 92 THR A N 1
ATOM 608 C CA . THR A 1 92 ? 1.613 -4.909 -4.906 1.00 94.56 92 THR A CA 1
ATOM 609 C C . THR A 1 92 ? 2.609 -3.987 -4.214 1.00 94.56 92 THR A C 1
ATOM 611 O O . THR A 1 92 ? 3.686 -4.434 -3.823 1.00 94.56 92 THR A O 1
ATOM 614 N N . LEU A 1 93 ? 2.268 -2.703 -4.087 1.00 95.75 93 LEU A N 1
ATOM 615 C CA . LEU A 1 93 ? 3.070 -1.687 -3.429 1.00 95.75 93 LEU A CA 1
ATOM 616 C C . LEU A 1 93 ? 2.245 -1.020 -2.328 1.00 95.75 93 LEU A C 1
ATOM 618 O O . LEU A 1 93 ? 1.201 -0.436 -2.603 1.00 95.75 93 LEU A O 1
ATOM 622 N N . GLU A 1 94 ? 2.745 -1.077 -1.097 1.00 96.56 94 GLU A N 1
ATOM 623 C CA . GLU A 1 94 ? 2.106 -0.400 0.030 1.00 96.56 94 GLU A CA 1
ATOM 624 C C . GLU A 1 94 ? 2.245 1.116 -0.068 1.00 96.56 94 GLU A C 1
ATOM 626 O O . GLU A 1 94 ? 3.357 1.640 -0.160 1.00 96.56 94 GLU A O 1
ATOM 631 N N . ASP A 1 95 ? 1.119 1.824 0.017 1.00 96.00 95 ASP A N 1
ATOM 632 C CA . ASP A 1 95 ? 1.060 3.291 -0.048 1.00 96.00 95 ASP A CA 1
ATOM 633 C C . ASP A 1 95 ? 0.709 3.961 1.289 1.00 96.00 95 ASP A C 1
ATOM 635 O O . ASP A 1 95 ? 0.635 5.187 1.378 1.00 96.00 95 ASP A O 1
ATOM 639 N N . GLY A 1 96 ? 0.502 3.165 2.341 1.00 95.62 96 GLY A N 1
ATOM 640 C CA . GLY A 1 96 ? 0.101 3.656 3.658 1.00 95.62 96 GLY A CA 1
ATOM 641 C C . GLY A 1 96 ? -1.361 4.105 3.739 1.00 95.62 96 GLY A C 1
ATOM 642 O O . GLY A 1 96 ? -1.737 4.734 4.725 1.00 95.62 96 GLY A O 1
ATOM 643 N N . SER A 1 97 ? -2.194 3.783 2.743 1.00 96.38 97 SER A N 1
ATOM 644 C CA . SER A 1 97 ? -3.630 4.087 2.758 1.00 96.38 97 SER A CA 1
ATOM 645 C C . SER A 1 97 ? -4.453 3.142 3.634 1.00 96.38 97 SER A C 1
ATOM 647 O O . SER A 1 97 ? -5.652 3.371 3.780 1.00 96.38 97 SER A O 1
ATOM 649 N N . CYS A 1 98 ? -3.861 2.081 4.193 1.00 98.06 98 CYS A N 1
ATOM 650 C CA . CYS A 1 98 ? -4.580 1.088 4.987 1.00 98.06 98 CYS A CA 1
ATOM 651 C C . CYS A 1 98 ? -5.362 1.722 6.143 1.00 98.06 98 CYS A C 1
ATOM 653 O O . CYS A 1 98 ? -4.816 2.446 6.975 1.00 98.06 98 CYS A O 1
ATOM 655 N N . THR A 1 99 ? -6.644 1.393 6.207 1.00 97.81 99 THR A N 1
ATOM 656 C CA . THR A 1 99 ? -7.553 1.747 7.292 1.00 97.81 99 THR A CA 1
ATOM 657 C C . THR A 1 99 ? -8.022 0.475 7.974 1.00 97.81 99 THR A C 1
ATOM 659 O O . THR A 1 99 ? -8.406 -0.476 7.292 1.00 97.81 99 THR A O 1
ATOM 662 N N . TYR A 1 100 ? -8.006 0.457 9.300 1.00 97.56 100 TYR A N 1
ATOM 663 C CA . TYR A 1 100 ? -8.199 -0.765 10.073 1.00 97.56 100 TYR A CA 1
ATOM 664 C C . TYR A 1 100 ? -9.592 -0.838 10.691 1.00 97.56 100 TYR A C 1
ATOM 666 O O . TYR A 1 100 ? -10.248 0.199 10.868 1.00 97.56 100 TYR A O 1
ATOM 674 N N . PRO A 1 101 ? -10.065 -2.062 10.967 1.00 97.75 101 PRO A N 1
ATOM 675 C CA . PRO A 1 101 ? -11.339 -2.239 11.620 1.00 97.75 101 PRO A CA 1
ATOM 676 C C . PRO A 1 101 ? -11.250 -1.969 13.125 1.00 97.75 101 PRO A C 1
ATOM 678 O O . PRO A 1 101 ? -10.168 -1.970 13.710 1.00 97.75 101 PRO A O 1
ATOM 681 N N . GLY A 1 102 ? -12.413 -1.765 13.730 1.00 97.38 102 GLY A N 1
ATOM 682 C CA . GLY A 1 102 ? -12.616 -1.626 15.169 1.00 97.38 102 GLY A CA 1
ATOM 683 C C . GLY A 1 102 ? -14.095 -1.385 15.458 1.00 97.38 102 GLY A C 1
ATOM 684 O O . GLY A 1 102 ? -14.899 -1.287 14.530 1.00 97.38 102 GLY A O 1
ATOM 685 N N . CYS A 1 103 ? -14.481 -1.264 16.726 1.00 97.25 103 CYS A N 1
ATOM 686 C CA . CYS A 1 103 ? -15.886 -1.048 17.054 1.00 97.25 103 CYS A CA 1
ATOM 687 C C . CYS A 1 103 ? -16.377 0.336 16.590 1.00 97.25 103 CYS A C 1
ATOM 689 O O . CYS A 1 103 ? -15.926 1.364 17.090 1.00 97.25 103 CYS A O 1
ATOM 691 N N . MET A 1 104 ? -17.359 0.373 15.684 1.00 96.75 104 MET A N 1
ATOM 692 C CA . MET A 1 104 ? -17.924 1.631 15.163 1.00 96.75 104 MET A CA 1
ATOM 693 C C . MET A 1 104 ? -19.175 2.122 15.912 1.00 96.75 104 MET A C 1
ATOM 695 O O . MET A 1 104 ? -19.693 3.198 15.603 1.00 96.75 104 MET A O 1
ATOM 699 N N . ASP A 1 105 ? -19.696 1.354 16.872 1.00 92.38 105 ASP A N 1
ATOM 700 C CA . ASP A 1 105 ? -20.886 1.741 17.633 1.00 92.38 105 ASP A CA 1
ATOM 701 C C . ASP A 1 105 ? -20.520 2.721 18.754 1.00 92.38 105 ASP A C 1
ATOM 703 O O . ASP A 1 105 ? -19.876 2.351 19.730 1.00 92.38 105 ASP A O 1
ATOM 707 N N . SER A 1 106 ? -20.983 3.970 18.651 1.00 92.50 106 SER A N 1
ATOM 708 C CA . SER A 1 106 ? -20.726 5.018 19.651 1.00 92.50 106 SER A CA 1
ATOM 709 C C . SER A 1 106 ? -21.299 4.736 21.047 1.00 92.50 106 SER A C 1
ATOM 711 O O . SER A 1 106 ? -21.003 5.474 21.982 1.00 92.50 106 SER A O 1
ATOM 713 N N . THR A 1 107 ? -22.169 3.731 21.182 1.00 83.62 107 THR A N 1
ATOM 714 C CA . THR A 1 107 ? -22.737 3.288 22.464 1.00 83.62 107 THR A CA 1
ATOM 715 C C . THR A 1 107 ? -21.955 2.136 23.095 1.00 83.62 107 THR A C 1
ATOM 717 O O . THR A 1 107 ? -22.215 1.792 24.248 1.00 83.62 107 THR A O 1
ATOM 720 N N . ALA A 1 108 ? -21.002 1.546 22.370 1.00 86.56 108 ALA A N 1
ATOM 721 C CA . ALA A 1 108 ? -20.131 0.511 22.897 1.00 86.56 108 ALA A CA 1
ATOM 722 C C . ALA A 1 108 ? -19.001 1.104 23.744 1.00 86.56 108 ALA A C 1
ATOM 724 O O . ALA A 1 108 ? -18.514 2.213 23.527 1.00 86.56 108 ALA A O 1
ATOM 725 N N . CYS A 1 109 ? -18.544 0.302 24.692 1.00 84.81 109 CYS A N 1
ATOM 726 C CA . CYS A 1 109 ? -17.496 0.626 25.644 1.00 84.81 109 CYS A CA 1
ATOM 727 C C . CYS A 1 109 ? -16.127 0.793 24.989 1.00 84.81 109 CYS A C 1
ATOM 729 O O . CYS A 1 109 ? -15.345 1.653 25.376 1.00 84.81 109 CYS A O 1
ATOM 731 N N . ASN A 1 110 ? -15.846 -0.017 23.975 1.00 90.00 110 ASN A N 1
ATOM 732 C CA . ASN A 1 110 ? -14.613 0.017 23.198 1.00 90.00 110 ASN A CA 1
ATOM 733 C C . ASN A 1 110 ? -14.795 0.731 21.850 1.00 90.00 110 ASN A C 1
ATOM 735 O O . ASN A 1 110 ? -14.102 0.392 20.893 1.00 90.00 110 ASN A O 1
ATOM 739 N N . TYR A 1 111 ? -15.730 1.685 21.761 1.00 92.75 111 TYR A N 1
ATOM 740 C CA . TYR A 1 111 ? -15.925 2.492 20.558 1.00 92.75 111 TYR A CA 1
ATOM 741 C C . TYR A 1 111 ? -14.602 3.102 20.075 1.00 92.75 111 TYR A C 1
ATOM 743 O O . TYR A 1 111 ? -13.940 3.854 20.796 1.00 92.75 111 TYR A O 1
ATOM 751 N N . ASP A 1 112 ? -14.249 2.821 18.825 1.00 96.06 112 ASP A N 1
ATOM 752 C CA . ASP A 1 112 ? -13.078 3.357 18.154 1.00 96.06 112 ASP A CA 1
ATOM 753 C C . ASP A 1 112 ? -13.506 4.340 17.060 1.00 96.06 112 ASP A C 1
ATOM 755 O O . ASP A 1 112 ? -13.898 3.975 15.953 1.00 96.06 112 ASP A O 1
ATOM 759 N N . SER A 1 113 ? -13.367 5.633 17.359 1.00 96.25 113 SER A N 1
ATOM 760 C CA . SER A 1 113 ? -13.659 6.711 16.404 1.00 96.25 113 SER A CA 1
ATOM 761 C C . SER A 1 113 ? -12.740 6.749 15.174 1.00 96.25 113 SER A C 1
ATOM 763 O O . SER A 1 113 ? -13.009 7.505 14.239 1.00 96.25 113 SER A O 1
ATOM 765 N N . THR A 1 114 ? -11.644 5.989 15.184 1.00 96.00 114 THR A N 1
ATOM 766 C CA . THR A 1 114 ? -10.690 5.881 14.074 1.00 96.00 114 THR A CA 1
ATOM 767 C C . THR A 1 114 ? -10.922 4.646 13.204 1.00 96.00 114 THR A C 1
ATOM 769 O O . THR A 1 114 ? -10.344 4.564 12.117 1.00 96.00 114 THR A O 1
ATOM 772 N N . ALA A 1 115 ? -11.795 3.729 13.633 1.00 97.12 115 ALA A N 1
ATOM 773 C CA . ALA A 1 115 ? -12.154 2.544 12.869 1.00 97.12 115 ALA A CA 1
ATOM 774 C C . ALA A 1 115 ? -12.835 2.917 11.545 1.00 97.12 115 ALA A C 1
ATOM 776 O O . ALA A 1 115 ? -13.733 3.761 11.491 1.00 97.12 115 ALA A O 1
ATOM 777 N N . ALA A 1 116 ? -12.426 2.258 10.461 1.00 97.38 116 ALA A N 1
ATOM 778 C CA . ALA A 1 116 ? -13.003 2.480 9.133 1.00 97.38 116 ALA A CA 1
ATOM 779 C C . ALA A 1 116 ? -14.087 1.464 8.754 1.00 97.38 116 ALA A C 1
ATOM 781 O O . ALA A 1 116 ? -14.872 1.708 7.835 1.00 97.38 116 ALA A O 1
ATOM 782 N N . CYS A 1 117 ? -14.131 0.329 9.445 1.00 96.88 117 CYS A N 1
ATOM 783 C CA . CYS A 1 117 ? -15.180 -0.671 9.336 1.00 96.88 117 CYS A CA 1
ATOM 784 C C . CYS A 1 117 ? -15.324 -1.421 10.665 1.00 96.88 117 CYS A C 1
ATOM 786 O O . CYS A 1 117 ? -14.381 -1.487 11.450 1.00 96.88 117 CYS A O 1
ATOM 788 N N . ASP A 1 118 ? -16.509 -1.970 10.910 1.00 97.19 118 ASP A N 1
ATOM 789 C CA . ASP A 1 118 ? -16.801 -2.722 12.128 1.00 97.19 118 ASP A CA 1
ATOM 790 C C . ASP A 1 118 ? -16.253 -4.154 12.030 1.00 97.19 118 ASP A C 1
ATOM 792 O O . ASP A 1 118 ? -16.536 -4.859 11.056 1.00 97.19 118 ASP A O 1
ATOM 796 N N . ASP A 1 119 ? -15.483 -4.592 13.028 1.00 96.50 119 ASP A N 1
ATOM 797 C CA . ASP A 1 119 ? -15.036 -5.988 13.181 1.00 96.50 119 ASP A CA 1
ATOM 798 C C . ASP A 1 119 ? -15.955 -6.824 14.081 1.00 96.50 119 ASP A C 1
ATOM 800 O O . ASP A 1 119 ? -15.698 -8.012 14.293 1.00 96.50 119 ASP A O 1
ATOM 804 N N . GLY A 1 120 ? -17.024 -6.233 14.621 1.00 95.00 120 GLY A N 1
ATOM 805 C CA . GLY A 1 120 ? -17.900 -6.905 15.574 1.00 95.00 120 GLY A CA 1
ATOM 806 C C . GLY A 1 120 ? -17.256 -7.097 16.948 1.00 95.00 120 GLY A C 1
ATOM 807 O O . GLY A 1 120 ? -17.760 -7.890 17.744 1.00 95.00 120 GLY A O 1
ATOM 808 N N . SER A 1 121 ? -16.164 -6.383 17.245 1.00 94.69 121 SER A N 1
ATOM 809 C CA . SER A 1 121 ? -15.541 -6.367 18.571 1.00 94.69 121 SER A CA 1
ATOM 810 C C . SER A 1 121 ? -16.302 -5.516 19.586 1.00 94.69 121 SER A C 1
ATOM 812 O O . SER A 1 121 ? -15.872 -5.447 20.731 1.00 94.69 121 SER A O 1
ATOM 814 N N . CYS A 1 122 ? -17.402 -4.855 19.202 1.00 93.50 122 CYS A N 1
ATOM 815 C CA . CYS A 1 122 ? -18.152 -3.980 20.097 1.00 93.50 122 CYS A CA 1
ATOM 816 C C . CYS A 1 122 ? -18.583 -4.690 21.387 1.00 93.50 122 CYS A C 1
ATOM 818 O O . CYS A 1 122 ? -19.387 -5.625 21.387 1.00 93.50 122 CYS A O 1
ATOM 820 N N . GLU A 1 123 ? -18.070 -4.192 22.504 1.00 87.50 123 GLU A N 1
ATOM 821 C CA . GLU A 1 123 ? -18.397 -4.630 23.846 1.00 87.50 123 GLU A CA 1
ATOM 822 C C . GLU A 1 123 ? -19.321 -3.607 24.493 1.00 87.50 123 GLU A C 1
ATOM 824 O O . GLU A 1 123 ? -19.011 -2.424 24.566 1.00 87.50 123 GLU A O 1
ATOM 829 N N . PHE A 1 124 ? -20.455 -4.066 25.012 1.00 78.69 124 PHE A N 1
ATOM 830 C CA . PHE A 1 124 ? -21.458 -3.191 25.630 1.00 78.69 124 PHE A CA 1
ATOM 831 C C . PHE A 1 124 ? -21.528 -3.349 27.145 1.00 78.69 124 PHE A C 1
ATOM 833 O O . PHE A 1 124 ? -22.420 -2.801 27.776 1.00 78.69 124 PHE A O 1
ATOM 840 N N . THR A 1 125 ? -20.651 -4.159 27.737 1.00 72.12 125 THR A N 1
ATOM 841 C CA . THR A 1 125 ? -20.729 -4.513 29.163 1.00 72.12 125 THR A CA 1
ATOM 842 C C . THR A 1 125 ? -19.432 -4.229 29.909 1.00 72.12 125 THR A C 1
ATOM 844 O O . THR A 1 125 ? -19.471 -4.078 31.123 1.00 72.12 125 THR A O 1
ATOM 847 N N . SER A 1 126 ? -18.296 -4.088 29.223 1.00 71.00 126 SER A N 1
ATOM 848 C CA . SER A 1 126 ? -17.003 -3.818 29.869 1.00 71.00 126 SER A CA 1
ATOM 849 C C . SER A 1 126 ? -16.924 -2.443 30.545 1.00 71.00 126 SER A C 1
ATOM 851 O O . SER A 1 126 ? -16.229 -2.308 31.544 1.00 71.00 126 SER A O 1
ATOM 853 N N . CYS A 1 127 ? -17.692 -1.464 30.069 1.00 67.38 127 CYS A N 1
ATOM 854 C CA . CYS A 1 127 ? -17.891 -0.144 30.682 1.00 67.38 127 CYS A CA 1
ATOM 855 C C . CYS A 1 127 ? -19.233 -0.001 31.415 1.00 67.38 127 CYS A C 1
ATOM 857 O O . CYS A 1 127 ? -19.497 1.049 32.000 1.00 67.38 127 CYS A O 1
ATOM 859 N N . VAL A 1 128 ? -20.100 -1.026 31.395 1.00 68.31 128 VAL A N 1
ATOM 860 C CA . VAL A 1 128 ? -21.295 -1.023 32.247 1.00 68.31 128 VAL A CA 1
ATOM 861 C C . VAL A 1 128 ? -20.829 -1.367 33.643 1.00 68.31 128 VAL A C 1
ATOM 863 O O . VAL A 1 128 ? -20.686 -2.530 34.022 1.00 68.31 128 VAL A O 1
ATOM 866 N N . CYS A 1 129 ? -20.599 -0.326 34.425 1.00 75.62 129 CYS A N 1
ATOM 867 C CA . CYS A 1 129 ? -20.410 -0.494 35.841 1.00 75.62 129 CYS A CA 1
ATOM 868 C C . CYS A 1 129 ? -21.747 -0.799 36.483 1.00 75.62 129 CYS A C 1
ATOM 870 O O . CYS A 1 129 ? -22.529 0.090 36.795 1.00 75.62 129 CYS A O 1
ATOM 872 N N . LEU A 1 130 ? -21.985 -2.093 36.702 1.00 80.38 130 LEU A N 1
ATOM 873 C CA . LEU A 1 130 ? -23.164 -2.604 37.401 1.00 80.38 130 LEU A CA 1
ATOM 874 C C . LEU A 1 130 ? -23.391 -1.910 38.757 1.00 80.38 130 LEU A C 1
ATOM 876 O O . LEU A 1 130 ? -24.498 -1.958 39.268 1.00 80.38 130 LEU A O 1
ATOM 880 N N . GLY A 1 131 ? -22.375 -1.265 39.337 1.00 84.25 131 GLY A N 1
ATOM 881 C CA . GLY A 1 131 ? -22.496 -0.475 40.560 1.00 84.25 131 GLY A CA 1
ATOM 882 C C . GLY A 1 131 ? -22.366 1.044 40.411 1.00 84.25 131 GLY A C 1
ATOM 883 O O . GLY A 1 131 ? -22.386 1.688 41.444 1.00 84.25 131 GLY A O 1
ATOM 884 N N . ASP A 1 132 ? -22.204 1.621 39.218 1.00 89.19 132 ASP A N 1
ATOM 885 C CA . ASP A 1 132 ? -22.133 3.085 39.029 1.00 89.19 132 ASP A CA 1
ATOM 886 C C . ASP A 1 132 ? -23.512 3.601 38.597 1.00 89.19 132 ASP A C 1
ATOM 888 O O . ASP A 1 132 ? -23.889 3.551 37.424 1.00 89.19 132 ASP A O 1
ATOM 892 N N . PHE A 1 133 ? -24.316 4.009 39.574 1.00 87.75 133 PHE A N 1
ATOM 893 C CA . PHE A 1 133 ? -25.702 4.413 39.362 1.00 87.75 133 PHE A CA 1
ATOM 894 C C . PHE A 1 133 ? -25.853 5.909 39.070 1.00 87.75 133 PHE A C 1
ATOM 896 O O . PHE A 1 133 ? -26.930 6.318 38.623 1.00 87.75 133 PHE A O 1
ATOM 903 N N . ASP A 1 134 ? -24.828 6.727 39.336 1.00 87.81 134 ASP A N 1
ATOM 904 C CA . ASP A 1 134 ? -24.817 8.155 38.992 1.00 87.81 134 ASP A CA 1
ATOM 905 C C . ASP A 1 134 ? -23.995 8.505 37.744 1.00 87.81 134 ASP A C 1
ATOM 907 O O . ASP A 1 134 ? -24.015 9.662 37.309 1.00 87.81 134 ASP A O 1
ATOM 911 N N . PHE A 1 135 ? -23.384 7.498 37.116 1.00 84.69 135 PHE A N 1
ATOM 912 C CA . PHE A 1 135 ? -22.550 7.601 35.920 1.00 84.69 135 PHE A CA 1
ATOM 913 C C . PHE A 1 135 ? -21.319 8.494 36.130 1.00 84.69 135 PHE A C 1
ATOM 915 O O . PHE A 1 135 ? -20.889 9.204 35.212 1.00 84.69 135 PHE A O 1
ATOM 922 N N . SER A 1 136 ? -20.756 8.498 37.340 1.00 86.69 136 SER A N 1
ATOM 923 C CA . SER A 1 136 ? -19.546 9.261 37.668 1.00 86.69 136 SER A CA 1
ATOM 924 C C . SER A 1 136 ? -18.245 8.565 37.250 1.00 86.69 136 SER A C 1
ATOM 926 O O . SER A 1 136 ? -17.171 9.173 37.331 1.00 86.69 136 SER A O 1
ATOM 928 N N . GLY A 1 137 ? -18.317 7.312 36.797 1.00 83.81 137 GLY A N 1
ATOM 929 C CA . GLY A 1 137 ? -17.176 6.462 36.461 1.00 83.81 137 GLY A CA 1
ATOM 930 C C . GLY A 1 137 ? -16.495 5.841 37.682 1.00 83.81 137 GLY A C 1
ATOM 931 O O . GLY A 1 137 ? -15.431 5.237 37.551 1.00 83.81 137 GLY A O 1
ATOM 932 N N . ASN A 1 138 ? -17.056 5.990 38.882 1.00 88.56 138 ASN A N 1
ATOM 933 C CA . ASN A 1 138 ? -16.543 5.383 40.107 1.00 88.56 138 ASN A CA 1
ATOM 934 C C . ASN A 1 138 ? -17.687 4.678 40.822 1.00 88.56 138 ASN A C 1
ATOM 936 O O . ASN A 1 138 ? -18.795 5.180 40.816 1.00 88.56 138 ASN A O 1
ATOM 940 N N . ILE A 1 139 ? -17.407 3.533 41.446 1.00 91.50 139 ILE A N 1
ATOM 941 C CA . ILE A 1 139 ? -18.371 2.838 42.303 1.00 91.50 139 ILE A CA 1
ATOM 942 C C . ILE A 1 139 ? -18.047 3.219 43.741 1.00 91.50 139 ILE A C 1
ATOM 944 O O . ILE A 1 139 ? -17.174 2.614 44.371 1.00 91.50 139 ILE A O 1
ATOM 948 N N . ASP A 1 140 ? -18.710 4.241 44.268 1.00 92.88 140 ASP A N 1
ATOM 949 C CA . ASP A 1 140 ? -18.403 4.793 45.581 1.00 92.88 140 ASP A CA 1
ATOM 950 C C . ASP A 1 140 ? -19.639 4.995 46.476 1.00 92.88 140 ASP A C 1
ATOM 952 O O . ASP A 1 140 ? -20.677 4.337 46.355 1.00 92.88 140 ASP A O 1
ATOM 956 N N . VAL A 1 141 ? -19.490 5.821 47.513 1.00 95.50 141 VAL A N 1
ATOM 957 C CA . VAL A 1 141 ? -20.558 6.079 48.484 1.00 95.50 141 VAL A CA 1
ATOM 958 C C . VAL A 1 141 ? -21.777 6.726 47.816 1.00 95.50 141 VAL A C 1
ATOM 960 O O . VAL A 1 141 ? -22.887 6.546 48.309 1.00 95.50 141 VAL A O 1
ATOM 963 N N . GLN A 1 142 ? -21.600 7.485 46.733 1.00 94.81 142 GLN A N 1
ATOM 964 C CA . GLN A 1 142 ? -22.689 8.119 45.993 1.00 94.81 142 GLN A CA 1
ATOM 965 C C . GLN A 1 142 ? -23.597 7.044 45.382 1.00 94.81 142 GLN A C 1
ATOM 967 O O . GLN A 1 142 ? -24.812 7.080 45.595 1.00 94.81 142 GLN A O 1
ATOM 972 N N . ASP A 1 143 ? -23.012 6.005 44.792 1.00 93.19 143 ASP A N 1
ATOM 973 C CA . ASP A 1 143 ? -23.754 4.859 44.268 1.00 93.19 143 ASP A CA 1
ATOM 974 C C . ASP A 1 143 ? -24.388 4.023 45.365 1.00 93.19 143 ASP A C 1
ATOM 976 O O . ASP A 1 143 ? -25.540 3.606 45.253 1.00 93.19 143 ASP A O 1
ATOM 980 N N . LEU A 1 144 ? -23.683 3.833 46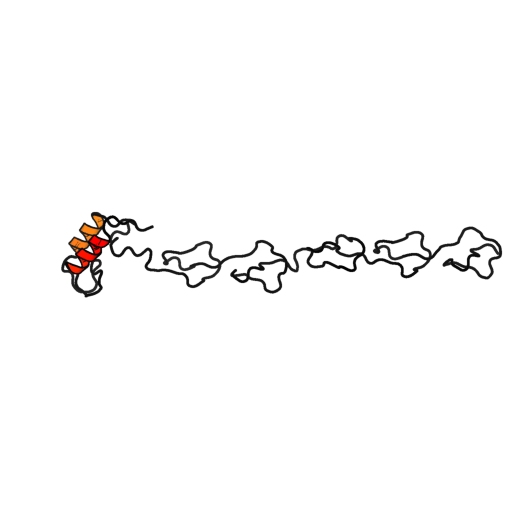.482 1.00 95.00 144 LEU A N 1
ATOM 981 C CA . LEU A 1 144 ? -24.245 3.133 47.633 1.00 95.00 144 LEU A CA 1
ATOM 982 C C . LEU A 1 144 ? -25.508 3.839 48.147 1.00 95.00 144 LEU A C 1
ATOM 984 O O . LEU A 1 144 ? -26.473 3.183 48.540 1.00 95.00 144 LEU A O 1
ATOM 988 N N . LEU A 1 145 ? -25.527 5.173 48.151 1.00 94.88 145 LEU A N 1
ATOM 989 C CA . LEU A 1 145 ? -26.705 5.940 48.552 1.00 94.88 145 LEU A CA 1
ATOM 990 C C . LEU A 1 145 ? -27.865 5.755 47.565 1.00 94.88 145 LEU A C 1
ATOM 992 O O . LEU A 1 145 ? -29.013 5.639 48.001 1.00 94.88 145 LEU A O 1
ATOM 996 N N . ILE A 1 146 ? -27.581 5.671 46.265 1.00 92.62 146 ILE A N 1
ATOM 997 C CA . ILE A 1 146 ? -28.593 5.401 45.233 1.00 92.62 146 ILE A CA 1
ATOM 998 C C . ILE A 1 146 ? -29.125 3.969 45.348 1.00 92.62 146 ILE A C 1
ATOM 1000 O O . ILE A 1 146 ? -30.342 3.758 45.306 1.00 92.62 146 ILE A O 1
ATOM 1004 N N . PHE A 1 147 ? -28.243 2.996 45.574 1.00 94.56 147 PHE A N 1
ATOM 1005 C CA . PHE A 1 147 ? -28.600 1.606 45.840 1.00 94.56 147 PHE A CA 1
ATOM 1006 C C . PHE A 1 147 ? -29.539 1.500 47.044 1.00 94.56 147 PHE A C 1
ATOM 1008 O O . PHE A 1 147 ? -30.628 0.933 46.952 1.00 94.56 147 PHE A O 1
ATOM 1015 N N . LEU A 1 148 ? -29.153 2.105 48.172 1.00 94.44 148 LEU A N 1
ATOM 1016 C CA . LEU A 1 148 ? -29.943 2.091 49.403 1.00 94.44 148 LEU A CA 1
ATOM 1017 C C . LEU A 1 148 ? -31.287 2.809 49.242 1.00 94.44 148 LEU A C 1
ATOM 1019 O O . LEU A 1 148 ? -32.269 2.400 49.860 1.00 94.44 148 LEU A O 1
ATOM 1023 N N . GLY A 1 149 ? -31.359 3.830 48.383 1.00 93.69 149 GLY A N 1
ATOM 1024 C CA . GLY A 1 149 ? -32.614 4.480 48.004 1.00 93.69 149 GLY A CA 1
ATOM 1025 C C . GLY A 1 149 ? -33.603 3.552 47.287 1.00 93.69 149 GLY A C 1
ATOM 1026 O O . GLY A 1 149 ? -34.808 3.789 47.348 1.00 93.69 149 GLY A O 1
ATOM 1027 N N . ASN A 1 150 ? -33.110 2.479 46.663 1.00 90.56 150 ASN A N 1
ATOM 1028 C CA . ASN A 1 150 ? -33.902 1.465 45.965 1.00 90.56 150 ASN A CA 1
ATOM 1029 C C . ASN A 1 150 ? -34.001 0.138 46.737 1.00 90.56 150 ASN A C 1
ATOM 1031 O O . ASN A 1 150 ? -34.567 -0.826 46.225 1.00 90.56 150 ASN A O 1
ATOM 1035 N N . TYR A 1 151 ? -33.478 0.054 47.962 1.00 94.44 151 TYR A N 1
ATOM 1036 C CA . TYR A 1 151 ? -33.478 -1.200 48.709 1.00 94.44 151 TYR A CA 1
ATOM 1037 C C . TYR A 1 151 ? -34.905 -1.680 49.012 1.00 94.44 151 TYR A C 1
ATOM 1039 O O . TYR A 1 151 ? -35.721 -0.953 49.581 1.00 94.44 151 TYR A O 1
ATOM 1047 N N . GLY A 1 152 ? -35.207 -2.925 48.648 1.00 94.31 152 GLY A N 1
ATOM 1048 C CA . GLY A 1 152 ? -36.543 -3.516 48.724 1.00 94.31 152 GLY A CA 1
ATOM 1049 C C . GLY A 1 152 ? -37.457 -3.185 47.540 1.00 94.31 152 GLY A C 1
ATOM 1050 O O . GLY A 1 152 ? -38.635 -3.541 47.578 1.00 94.31 152 GLY A O 1
ATOM 1051 N N . CYS A 1 153 ? -36.953 -2.509 46.504 1.00 93.94 153 CYS A N 1
ATOM 1052 C CA . CYS A 1 153 ? -37.683 -2.282 45.260 1.00 93.94 153 CYS A CA 1
ATOM 1053 C C . CYS A 1 153 ? -37.991 -3.614 44.553 1.00 93.94 153 CYS A C 1
ATOM 1055 O O . CYS A 1 153 ? -37.182 -4.537 44.588 1.00 93.94 153 CYS A O 1
ATOM 1057 N N . THR A 1 154 ? -39.166 -3.707 43.921 1.00 92.75 154 THR A N 1
ATOM 1058 C CA . THR A 1 154 ? -39.634 -4.886 43.170 1.00 92.75 154 THR A CA 1
ATOM 1059 C C . THR A 1 154 ? -39.946 -4.500 41.724 1.00 92.75 154 THR A C 1
ATOM 1061 O O . THR A 1 154 ? -40.593 -3.472 41.509 1.00 92.75 154 THR A O 1
ATOM 1064 N N . GLY A 1 155 ? -39.595 -5.338 40.749 1.00 85.81 155 GLY A N 1
ATOM 1065 C CA . GLY A 1 155 ? -39.765 -5.058 39.318 1.00 85.81 155 GLY A CA 1
ATOM 1066 C C . GLY A 1 155 ? -38.427 -4.736 38.657 1.00 85.81 155 GLY A C 1
ATOM 1067 O O . GLY A 1 155 ? -37.443 -5.405 38.927 1.00 85.81 155 GLY A O 1
ATOM 1068 N N . THR A 1 156 ? -38.379 -3.729 37.784 1.00 78.06 156 THR A N 1
ATOM 1069 C CA . THR A 1 156 ? -37.123 -3.266 37.170 1.00 78.06 156 THR A CA 1
ATOM 1070 C C . THR A 1 156 ? -36.542 -2.117 37.991 1.00 78.06 156 THR A C 1
ATOM 1072 O O . THR A 1 156 ? -36.992 -0.975 37.858 1.00 78.06 156 THR A O 1
ATOM 1075 N N . CYS A 1 157 ? -35.577 -2.418 38.856 1.00 85.69 157 CYS A N 1
ATOM 1076 C CA . CYS A 1 157 ? -34.964 -1.467 39.782 1.00 85.69 157 CYS A CA 1
ATOM 1077 C C . CYS A 1 157 ? -33.478 -1.295 39.449 1.00 85.69 157 CYS A C 1
ATOM 1079 O O . CYS A 1 157 ? -32.815 -2.270 39.117 1.00 85.69 157 CYS A O 1
ATOM 1081 N N . LEU A 1 158 ? -32.941 -0.076 39.577 1.00 85.00 158 LEU A N 1
ATOM 1082 C CA . LEU A 1 158 ? -31.518 0.207 39.312 1.00 85.00 158 LE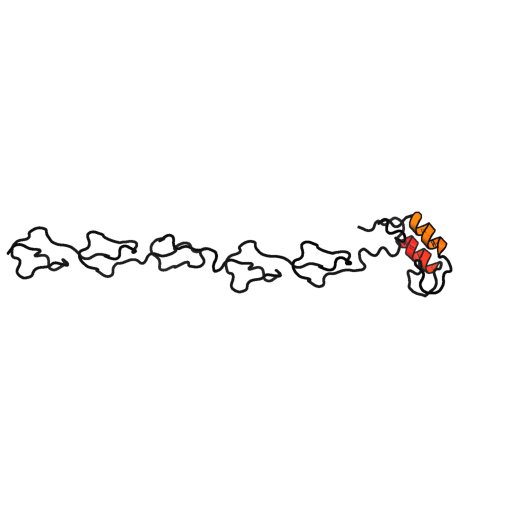U A CA 1
ATOM 1083 C C . LEU A 1 158 ? -30.574 -0.671 40.148 1.00 85.00 158 LEU A C 1
ATOM 1085 O O . LEU A 1 158 ? -29.535 -1.080 39.657 1.00 85.00 158 LEU A O 1
ATOM 1089 N N . GLY A 1 159 ? -30.954 -0.980 41.391 1.00 87.31 159 GLY A N 1
ATOM 1090 C CA . GLY A 1 159 ? -30.153 -1.806 42.295 1.00 87.31 159 GLY A CA 1
ATOM 1091 C C . GLY A 1 159 ? -30.380 -3.317 42.186 1.00 87.31 159 GLY A C 1
ATOM 1092 O O . GLY A 1 159 ? -29.851 -4.035 43.021 1.00 87.31 159 GLY A O 1
ATOM 1093 N N . ASP A 1 160 ? -31.195 -3.821 41.254 1.00 91.81 160 ASP A N 1
ATOM 1094 C CA . ASP A 1 160 ? -31.349 -5.269 41.021 1.00 91.81 160 ASP A CA 1
ATOM 1095 C C . ASP A 1 160 ? -30.212 -5.764 40.108 1.00 91.81 160 ASP A C 1
ATOM 1097 O O . ASP A 1 160 ? -30.289 -5.681 38.883 1.00 91.81 160 ASP A O 1
ATOM 1101 N N . LEU A 1 161 ? -29.111 -6.208 40.716 1.00 89.00 161 LEU A N 1
ATOM 1102 C CA . LEU A 1 161 ? -27.865 -6.541 40.020 1.00 89.00 161 LEU A CA 1
ATOM 1103 C C . LEU A 1 161 ? -27.828 -7.984 39.530 1.00 89.00 161 LEU A C 1
ATOM 1105 O O . LEU A 1 161 ? -27.090 -8.299 38.592 1.00 89.00 161 LEU A O 1
ATOM 1109 N N . ASN A 1 162 ? -28.594 -8.873 40.161 1.00 89.88 162 ASN A N 1
ATOM 1110 C CA . ASN A 1 162 ? -28.706 -10.268 39.744 1.00 89.88 162 ASN A CA 1
ATOM 1111 C C . ASN A 1 162 ? -29.919 -10.530 38.826 1.00 89.88 162 ASN A C 1
ATOM 1113 O O . ASN A 1 162 ? -30.039 -11.641 38.303 1.00 89.88 162 ASN A O 1
ATOM 1117 N N . ASN A 1 163 ? -30.760 -9.515 38.584 1.00 90.69 163 ASN A N 1
ATOM 1118 C CA . ASN A 1 163 ? -31.999 -9.576 37.808 1.00 90.69 163 ASN A CA 1
ATOM 1119 C C . ASN A 1 163 ? -33.019 -10.592 38.361 1.00 90.69 163 ASN A C 1
ATOM 1121 O O . ASN A 1 163 ? -33.712 -11.264 37.588 1.00 90.69 163 ASN A O 1
ATOM 1125 N N . ASP A 1 164 ? -33.111 -10.739 39.687 1.00 93.12 164 ASP A N 1
ATOM 1126 C CA . ASP A 1 164 ? -34.105 -11.597 40.350 1.00 93.12 164 ASP A CA 1
ATOM 1127 C C . ASP A 1 164 ? -35.455 -10.890 40.589 1.00 93.12 164 ASP A C 1
ATOM 1129 O O . ASP A 1 164 ? -36.432 -11.516 41.023 1.00 93.12 164 ASP A O 1
ATOM 1133 N N . GLY A 1 165 ? -35.540 -9.609 40.222 1.00 92.31 165 GLY A N 1
ATOM 1134 C CA . GLY A 1 165 ? -36.727 -8.774 40.310 1.00 92.31 165 GLY A CA 1
ATOM 1135 C C . GLY A 1 165 ? -36.902 -8.086 41.662 1.00 92.31 165 GLY A C 1
ATOM 1136 O O . GLY A 1 165 ? -37.954 -7.465 41.867 1.00 92.31 165 GLY A O 1
ATOM 1137 N N . VAL A 1 166 ? -35.939 -8.199 42.589 1.00 95.19 166 VAL A N 1
ATOM 1138 C CA . VAL A 1 166 ? -35.976 -7.547 43.903 1.00 95.19 166 VAL A CA 1
ATOM 1139 C C . VAL A 1 166 ? -34.609 -7.044 44.369 1.00 95.19 166 VAL A C 1
ATOM 1141 O O . VAL A 1 166 ? -33.750 -7.827 44.739 1.00 95.19 166 VAL A O 1
ATOM 1144 N N . THR A 1 167 ? -34.450 -5.731 44.558 1.00 95.06 167 THR A N 1
ATOM 1145 C CA . THR A 1 167 ? -33.223 -5.173 45.158 1.00 95.06 167 THR A CA 1
ATOM 1146 C C . THR A 1 167 ? -33.124 -5.550 46.638 1.00 95.06 167 THR A C 1
ATOM 1148 O O . THR A 1 167 ? -33.881 -5.042 47.470 1.00 95.06 167 THR A O 1
ATOM 1151 N N . ASN A 1 168 ? -32.196 -6.431 47.003 1.00 95.50 168 ASN A N 1
ATOM 1152 C CA . ASN A 1 168 ? -32.060 -6.940 48.364 1.00 95.50 168 ASN A CA 1
ATOM 1153 C C . ASN A 1 168 ? -30.590 -7.165 48.784 1.00 95.50 168 ASN A C 1
ATOM 1155 O O . ASN A 1 168 ? -29.651 -6.610 48.216 1.00 95.50 168 ASN A O 1
ATOM 1159 N N . ALA A 1 169 ? -30.372 -7.931 49.857 1.00 96.12 169 ALA A N 1
ATOM 1160 C CA . ALA A 1 169 ? -29.037 -8.203 50.386 1.00 96.12 169 ALA A CA 1
ATOM 1161 C C . ALA A 1 169 ? -28.140 -8.980 49.402 1.00 96.12 169 ALA A C 1
ATOM 1163 O O . ALA A 1 169 ? -26.918 -8.859 49.484 1.00 96.12 169 ALA A O 1
ATOM 1164 N N . ALA A 1 170 ? -28.723 -9.765 48.492 1.00 95.19 170 ALA A N 1
ATOM 1165 C CA . ALA A 1 170 ? -27.997 -10.445 47.425 1.00 95.19 170 ALA A CA 1
ATOM 1166 C C . ALA A 1 170 ? -27.352 -9.431 46.469 1.00 95.19 170 ALA A C 1
ATOM 1168 O O . ALA A 1 170 ? -26.151 -9.520 46.213 1.00 95.19 170 ALA A O 1
ATOM 1169 N N . ASP A 1 171 ? -28.104 -8.416 46.044 1.00 94.19 171 ASP A N 1
ATOM 1170 C CA . ASP A 1 171 ? -27.585 -7.332 45.206 1.00 94.19 171 ASP A CA 1
ATOM 1171 C C . ASP A 1 171 ? -26.591 -6.460 45.960 1.00 94.19 171 ASP A C 1
ATOM 1173 O O . ASP A 1 171 ? -25.565 -6.073 45.415 1.00 94.19 171 ASP A O 1
ATOM 1177 N N . MET A 1 172 ? -26.834 -6.218 47.251 1.00 95.12 172 MET A N 1
ATOM 1178 C CA . MET A 1 172 ? -25.897 -5.479 48.099 1.00 95.12 172 MET A CA 1
ATOM 1179 C C . MET A 1 172 ? -24.545 -6.189 48.173 1.00 95.12 172 MET A C 1
ATOM 1181 O O . MET A 1 172 ? -23.499 -5.549 48.146 1.00 95.12 172 MET A O 1
ATOM 1185 N N . LEU A 1 173 ? -24.544 -7.521 48.262 1.00 94.38 173 LEU A N 1
ATOM 1186 C CA . LEU A 1 173 ? -23.307 -8.292 48.280 1.00 94.38 173 LEU A CA 1
ATOM 1187 C C . LEU A 1 173 ? -22.565 -8.197 46.941 1.00 94.38 173 LEU A C 1
ATOM 1189 O O . LEU A 1 173 ? -21.338 -8.114 46.936 1.00 94.38 173 LEU A O 1
ATOM 1193 N N . MET A 1 174 ? -23.297 -8.169 45.825 1.00 91.06 174 MET A N 1
ATOM 1194 C CA . MET A 1 174 ? -22.716 -7.933 44.503 1.00 91.06 174 MET A CA 1
ATOM 1195 C C . MET A 1 174 ? -22.135 -6.522 44.390 1.00 91.06 174 MET A C 1
ATOM 1197 O O . MET A 1 174 ? -20.973 -6.382 44.021 1.00 91.06 174 MET A O 1
ATOM 1201 N N . PHE A 1 175 ? -22.890 -5.498 44.795 1.00 92.31 175 PHE A N 1
ATOM 1202 C CA . PHE A 1 175 ? -22.445 -4.106 44.823 1.00 92.31 175 PHE A CA 1
ATOM 1203 C C . PHE A 1 175 ? -21.170 -3.935 45.661 1.00 92.31 175 PHE A C 1
ATOM 1205 O O . PHE A 1 175 ? -20.192 -3.352 45.204 1.00 92.31 175 PHE A O 1
ATOM 1212 N N . LEU A 1 176 ? -21.123 -4.516 46.864 1.00 92.75 176 LEU A N 1
ATOM 1213 C CA . LEU A 1 176 ? -19.944 -4.458 47.735 1.00 92.75 176 LEU A CA 1
ATOM 1214 C C . LEU A 1 176 ? -18.723 -5.189 47.157 1.00 92.75 176 LEU A C 1
ATOM 1216 O O . LEU A 1 176 ? -17.598 -4.851 47.515 1.00 92.75 176 LEU A O 1
ATOM 1220 N N . GLY A 1 177 ? 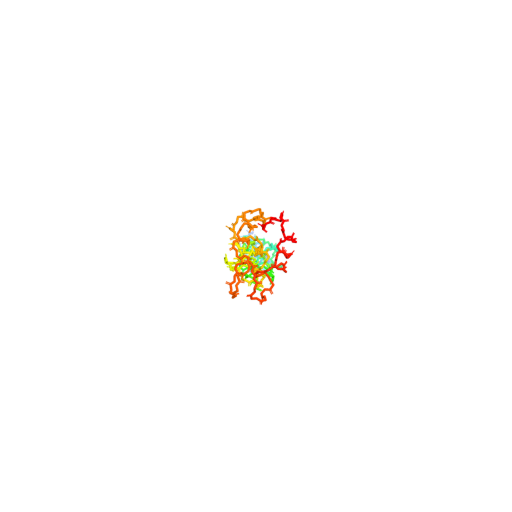-18.921 -6.163 46.263 1.00 89.75 177 GLY A N 1
ATOM 1221 C CA . GLY A 1 177 ? -17.835 -6.787 45.503 1.00 89.75 177 GLY A CA 1
ATOM 1222 C C . GLY A 1 177 ? -17.217 -5.862 44.447 1.00 89.75 177 GLY A C 1
ATOM 1223 O O . GLY A 1 177 ? -16.070 -6.067 44.049 1.00 89.75 177 GLY A O 1
ATOM 1224 N N . LEU A 1 178 ? -17.962 -4.839 44.024 1.00 88.50 178 LEU A N 1
ATOM 1225 C CA . LEU A 1 178 ? -17.555 -3.836 43.040 1.00 88.50 178 LEU A CA 1
ATOM 1226 C C . LEU A 1 178 ? -17.150 -2.498 43.686 1.00 88.50 178 LEU A C 1
ATOM 1228 O O . LEU A 1 178 ? -16.534 -1.660 43.035 1.00 88.50 178 LEU A O 1
ATOM 1232 N N . PHE A 1 179 ? -17.467 -2.293 44.966 1.00 91.62 179 PHE A N 1
ATOM 1233 C CA . PHE A 1 179 ? -17.244 -1.032 45.671 1.00 91.62 179 PHE A CA 1
ATOM 1234 C C . PHE A 1 179 ? -15.766 -0.620 45.711 1.00 91.62 179 PHE A C 1
ATOM 1236 O O . PHE A 1 179 ? -14.890 -1.392 46.107 1.00 91.62 179 PHE A O 1
ATOM 1243 N N . GLY A 1 180 ? -15.500 0.632 45.346 1.00 89.25 180 GLY A N 1
ATOM 1244 C CA . GLY A 1 180 ? -14.166 1.215 45.234 1.00 89.25 180 GLY A CA 1
ATOM 1245 C C . GLY A 1 180 ? -13.469 0.955 43.897 1.00 89.25 180 GLY A C 1
ATOM 1246 O O . GLY A 1 180 ? -12.316 1.360 43.746 1.00 89.25 180 GLY A O 1
ATOM 1247 N N . GLN A 1 181 ? -14.122 0.282 42.942 1.00 88.31 181 GLN A N 1
ATOM 1248 C CA . GLN A 1 181 ? -13.621 0.171 41.571 1.00 88.31 181 GLN A CA 1
ATOM 1249 C C . GLN A 1 181 ? -13.916 1.451 40.778 1.00 88.31 181 GLN A C 1
ATOM 1251 O O . GLN A 1 181 ? -14.906 2.139 41.022 1.00 88.31 181 GLN A O 1
ATOM 1256 N N . SER A 1 182 ? -13.046 1.756 39.818 1.00 83.06 182 SER A N 1
ATOM 1257 C CA . SER A 1 182 ? -13.241 2.814 38.826 1.00 83.06 182 SER A CA 1
ATOM 1258 C C . SER A 1 182 ? -13.478 2.196 37.454 1.00 83.06 182 SER A C 1
ATOM 1260 O O . SER A 1 182 ? -12.793 1.240 37.081 1.00 83.06 182 SER A O 1
ATOM 1262 N N . CYS A 1 183 ? -14.390 2.790 36.704 1.00 72.75 183 CYS A N 1
ATOM 1263 C CA . CYS A 1 183 ? -14.834 2.395 35.379 1.00 72.75 183 CYS A CA 1
ATOM 1264 C C . CYS A 1 183 ? -14.098 3.281 34.370 1.00 72.75 183 CYS A C 1
ATOM 1266 O O . CYS A 1 183 ? -14.428 4.457 34.237 1.00 72.75 183 CYS A O 1
ATOM 1268 N N . ASN A 1 184 ? -13.058 2.748 33.726 1.00 59.19 184 ASN A N 1
ATOM 1269 C CA . ASN A 1 184 ? -12.382 3.401 32.599 1.00 59.19 184 ASN A CA 1
ATOM 1270 C C . ASN A 1 184 ? -12.666 2.623 31.323 1.00 59.19 184 ASN A C 1
ATOM 1272 O O . ASN A 1 184 ? -12.582 1.376 31.399 1.00 59.19 184 ASN A O 1
#

pLDDT: mean 93.13, std 6.25, range [59.19, 98.31]

Secondary structure (DSSP, 8-state):
-BS---TTSTT--TT--B--S----B----TTSTT--TT-SB--S---------TTSTT--TT-SS--S---SSTTEE---TTSTT--TT--EE-S----B----TTSTT--TT-SB--S---SSTT--TT-SS-SSB-SHHHHHHHHHTTT-BSS-TT-SS-SSB-SHHHHHHHHHHTT-B--